Protein AF-A0AAW7YY12-F1 (afdb_monomer)

pLDDT: mean 90.4, std 7.74, range [56.34, 97.44]

Structure (mmCIF, N/CA/C/O backbone):
data_AF-A0AAW7YY12-F1
#
_entry.id   AF-A0AAW7YY12-F1
#
loop_
_atom_site.group_PDB
_atom_site.id
_atom_site.type_symbol
_atom_site.label_atom_id
_atom_site.label_alt_id
_atom_site.label_comp_id
_atom_site.label_asym_id
_atom_site.label_entity_id
_atom_site.label_seq_id
_atom_site.pdbx_PDB_ins_code
_atom_site.Cartn_x
_atom_site.Cartn_y
_atom_site.Cartn_z
_atom_site.occupancy
_atom_site.B_iso_or_equiv
_atom_site.auth_seq_id
_atom_site.auth_comp_id
_atom_site.auth_asym_id
_atom_site.auth_atom_id
_atom_site.pdbx_PDB_model_num
ATOM 1 N N . MET A 1 1 ? 2.877 11.898 -17.765 1.00 74.00 1 MET A N 1
ATOM 2 C CA . MET A 1 1 ? 2.013 12.306 -16.629 1.00 74.00 1 MET A CA 1
ATOM 3 C C . MET A 1 1 ? 0.835 11.351 -16.447 1.00 74.00 1 MET A C 1
ATOM 5 O O . MET A 1 1 ? 0.687 10.818 -15.356 1.00 74.00 1 MET A O 1
ATOM 9 N N . LEU A 1 2 ? 0.030 11.082 -17.484 1.00 89.38 2 LEU A N 1
ATOM 10 C CA . LEU A 1 2 ? -1.144 10.198 -17.385 1.00 89.38 2 LEU A CA 1
ATOM 11 C C . LEU A 1 2 ? -0.805 8.768 -16.931 1.00 89.38 2 LEU A C 1
ATOM 13 O O . LEU A 1 2 ? -1.514 8.209 -16.102 1.00 89.38 2 LEU A O 1
ATOM 17 N N . GLN A 1 3 ? 0.295 8.196 -17.423 1.00 88.38 3 GLN A N 1
ATOM 18 C CA . GLN A 1 3 ? 0.734 6.845 -17.067 1.00 88.38 3 GLN A CA 1
ATOM 19 C C . GLN A 1 3 ? 0.966 6.674 -15.556 1.00 88.38 3 GLN A C 1
ATOM 21 O O . GLN A 1 3 ? 0.594 5.651 -14.986 1.00 88.38 3 GLN A O 1
ATOM 26 N N . TYR A 1 4 ? 1.488 7.707 -14.886 1.00 89.25 4 TYR A N 1
ATOM 27 C CA . TYR A 1 4 ? 1.706 7.702 -13.439 1.00 89.25 4 TYR A CA 1
ATOM 28 C C . TYR A 1 4 ? 0.389 7.731 -12.675 1.00 89.25 4 TYR A C 1
ATOM 30 O O . TYR A 1 4 ? 0.202 6.951 -11.746 1.00 89.25 4 TYR A O 1
ATOM 38 N N . VAL A 1 5 ? -0.539 8.589 -13.108 1.00 91.69 5 VAL A N 1
ATOM 39 C CA . VAL A 1 5 ? -1.874 8.677 -12.512 1.00 91.69 5 VAL A CA 1
ATOM 40 C C . VAL A 1 5 ? -2.599 7.344 -12.667 1.00 91.69 5 VAL A C 1
ATOM 42 O O . VAL A 1 5 ? -3.071 6.806 -11.677 1.00 91.69 5 VAL A O 1
ATOM 45 N N . MET A 1 6 ? -2.607 6.755 -13.866 1.00 92.19 6 MET A N 1
ATOM 46 C CA . MET A 1 6 ? -3.249 5.460 -14.115 1.00 92.19 6 MET A CA 1
ATOM 47 C C . MET A 1 6 ? -2.637 4.334 -13.274 1.00 92.19 6 MET A C 1
ATOM 49 O O . MET A 1 6 ? -3.377 3.524 -12.716 1.00 92.19 6 MET A O 1
ATOM 53 N N . CYS A 1 7 ? -1.307 4.306 -13.139 1.00 92.31 7 CYS A N 1
ATOM 54 C CA . CYS A 1 7 ? -0.608 3.363 -12.269 1.00 92.31 7 CYS A CA 1
ATOM 55 C C . CYS A 1 7 ? -1.071 3.517 -10.810 1.00 92.31 7 CYS A C 1
ATOM 57 O O . CYS A 1 7 ? -1.611 2.577 -10.225 1.00 92.31 7 CYS A O 1
ATOM 59 N N . VAL A 1 8 ? -0.972 4.725 -10.249 1.00 93.81 8 VAL A N 1
ATOM 60 C CA . VAL A 1 8 ? -1.358 5.032 -8.861 1.00 93.81 8 VAL A CA 1
ATOM 61 C C . VAL A 1 8 ? -2.851 4.786 -8.603 1.00 93.81 8 VAL A C 1
ATOM 63 O O . VAL A 1 8 ? -3.214 4.230 -7.566 1.00 93.81 8 VAL A O 1
ATOM 66 N N . SER A 1 9 ? -3.730 5.120 -9.551 1.00 95.38 9 SER A N 1
ATOM 67 C CA . SER A 1 9 ? -5.174 4.887 -9.432 1.00 95.38 9 SER A CA 1
ATOM 68 C C . SER A 1 9 ? -5.515 3.407 -9.264 1.00 95.38 9 SER A C 1
ATOM 70 O O . SER A 1 9 ? -6.435 3.075 -8.517 1.00 95.38 9 SER A O 1
ATOM 72 N N . ARG A 1 10 ? -4.769 2.490 -9.898 1.00 95.88 10 ARG A N 1
ATOM 73 C CA . ARG A 1 10 ? -4.976 1.045 -9.702 1.00 95.88 10 ARG A CA 1
ATOM 74 C C . ARG A 1 10 ? -4.693 0.637 -8.260 1.00 95.88 10 ARG A C 1
ATOM 76 O O . ARG A 1 10 ? -5.523 -0.053 -7.671 1.00 95.88 10 ARG A O 1
ATOM 83 N N . PHE A 1 11 ? -3.597 1.113 -7.671 1.00 96.19 11 PHE A N 1
ATOM 84 C CA . PHE A 1 11 ? -3.290 0.860 -6.260 1.00 96.19 11 PHE A CA 1
ATOM 85 C C . PHE A 1 11 ? -4.371 1.419 -5.336 1.00 96.19 11 PHE A C 1
ATOM 87 O O . PHE A 1 1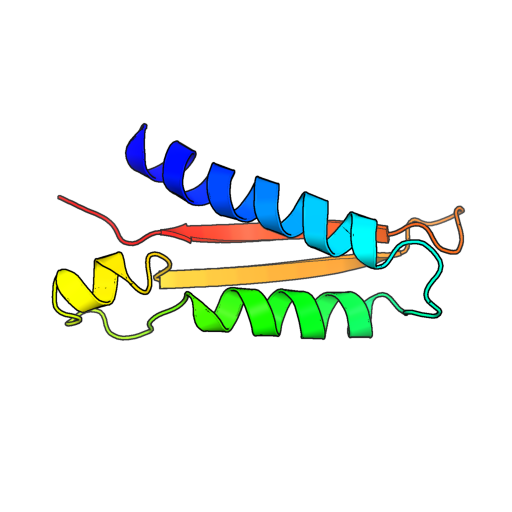1 ? -4.830 0.709 -4.444 1.00 96.19 11 PHE A O 1
ATOM 94 N N . ALA A 1 12 ? -4.854 2.637 -5.595 1.00 95.38 12 ALA A N 1
ATOM 95 C CA . ALA A 1 12 ? -5.944 3.230 -4.821 1.00 95.38 12 ALA A CA 1
ATOM 96 C C . ALA A 1 12 ? -7.225 2.372 -4.856 1.00 95.38 12 ALA A C 1
ATOM 98 O O . ALA A 1 12 ? -7.848 2.150 -3.816 1.00 95.38 12 ALA A O 1
ATOM 99 N N . HIS A 1 13 ? -7.597 1.832 -6.023 1.00 97.12 13 HIS A N 1
ATOM 100 C CA . HIS A 1 13 ? -8.752 0.936 -6.143 1.00 97.12 13 HIS A CA 1
ATOM 101 C C . HIS A 1 13 ? -8.587 -0.347 -5.319 1.00 97.12 13 HIS A C 1
ATOM 103 O O . HIS A 1 13 ? -9.507 -0.732 -4.599 1.00 97.12 13 HIS A O 1
ATOM 109 N N . TYR A 1 14 ? -7.420 -0.992 -5.386 1.00 96.62 14 TYR A N 1
ATOM 110 C CA . TYR A 1 14 ? -7.160 -2.204 -4.605 1.00 96.62 14 TYR A CA 1
ATOM 111 C C . TYR A 1 14 ? -7.144 -1.930 -3.101 1.00 96.62 14 TYR A C 1
ATOM 113 O O . TYR A 1 14 ? -7.784 -2.662 -2.350 1.00 96.62 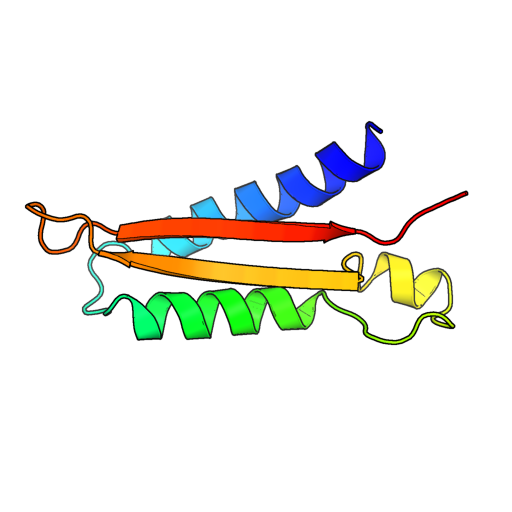14 TYR A O 1
ATOM 121 N N . LEU A 1 15 ? -6.492 -0.851 -2.659 1.00 95.00 15 LEU A N 1
ATOM 122 C CA . LEU A 1 15 ? -6.471 -0.438 -1.252 1.00 95.00 15 LEU A CA 1
ATOM 123 C C . LEU A 1 15 ? -7.879 -0.165 -0.720 1.00 95.00 15 LEU A C 1
ATOM 125 O O . LEU A 1 15 ? -8.209 -0.582 0.389 1.00 95.00 15 LEU A O 1
ATOM 129 N N . LYS A 1 16 ? -8.750 0.446 -1.533 1.00 94.94 16 LYS A N 1
ATOM 130 C CA . LYS A 1 16 ? -10.157 0.649 -1.171 1.00 94.94 16 LYS A CA 1
ATOM 131 C C . LYS A 1 16 ? -10.905 -0.671 -0.965 1.00 94.94 16 LYS A C 1
ATOM 133 O O . LYS A 1 16 ? -11.677 -0.776 -0.012 1.00 94.94 16 LYS A O 1
ATOM 138 N N . VAL A 1 17 ? -10.701 -1.653 -1.843 1.00 96.88 17 VAL A N 1
ATOM 139 C CA . VAL A 1 17 ? -11.346 -2.972 -1.738 1.00 96.88 17 VAL A CA 1
ATOM 140 C C . VAL A 1 17 ? -10.805 -3.747 -0.535 1.00 96.88 17 VAL A C 1
ATOM 142 O O . VAL A 1 17 ? -11.596 -4.181 0.294 1.00 96.88 17 VAL A O 1
ATOM 145 N N . MET A 1 18 ? -9.482 -3.819 -0.364 1.00 94.31 18 MET A N 1
ATOM 146 C CA . MET A 1 18 ? -8.861 -4.489 0.787 1.00 94.31 18 MET A CA 1
ATOM 147 C C . MET A 1 18 ? -9.292 -3.874 2.121 1.00 94.31 18 MET A C 1
ATOM 149 O O . MET A 1 18 ? -9.585 -4.598 3.068 1.00 94.31 18 MET A O 1
ATOM 153 N N . GLY A 1 19 ? -9.376 -2.542 2.197 1.00 92.81 19 GLY A N 1
ATOM 154 C CA . GLY A 1 19 ? -9.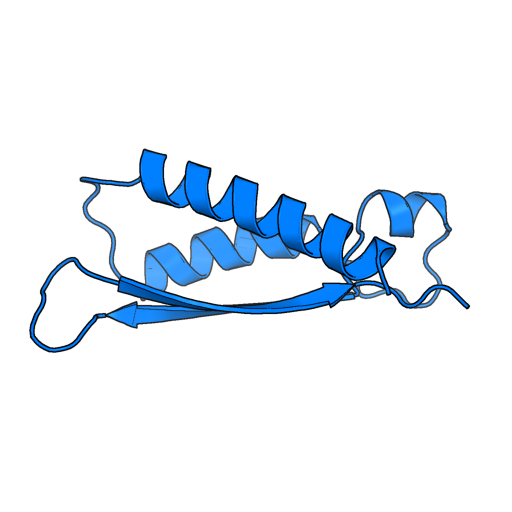870 -1.859 3.390 1.00 92.81 19 GLY A CA 1
ATOM 155 C C . GLY A 1 19 ? -11.339 -2.171 3.681 1.00 92.81 19 GLY A C 1
ATOM 156 O O . GLY A 1 19 ? -11.705 -2.348 4.837 1.00 92.81 19 GLY A O 1
ATOM 157 N N . ARG A 1 20 ? -12.182 -2.283 2.645 1.00 93.75 20 ARG A N 1
ATOM 158 C CA . ARG A 1 20 ? -13.596 -2.662 2.794 1.00 93.75 20 ARG A CA 1
ATOM 159 C C . ARG A 1 20 ? -13.744 -4.087 3.322 1.00 93.75 20 ARG A C 1
ATOM 161 O O . ARG A 1 20 ? -14.561 -4.310 4.207 1.00 93.75 20 ARG A O 1
ATOM 168 N N . ASP A 1 21 ? -12.974 -5.027 2.790 1.00 93.75 21 ASP A N 1
ATOM 169 C CA . ASP A 1 21 ? -13.097 -6.443 3.148 1.00 93.75 21 ASP A CA 1
ATOM 170 C C . ASP A 1 21 ? -12.637 -6.718 4.598 1.00 93.75 21 ASP A C 1
ATOM 172 O O . ASP A 1 21 ? -12.996 -7.736 5.182 1.00 93.75 21 ASP A O 1
ATOM 176 N N . ARG A 1 22 ? -11.897 -5.778 5.203 1.00 88.88 22 ARG A N 1
ATOM 177 C CA . ARG A 1 22 ? -11.462 -5.796 6.610 1.00 88.88 22 ARG A CA 1
ATOM 178 C C . ARG A 1 22 ? -12.377 -5.005 7.554 1.00 88.88 22 ARG A C 1
ATOM 180 O O . ARG A 1 22 ? -12.090 -4.881 8.739 1.00 88.88 22 ARG A O 1
ATOM 187 N N . VAL A 1 23 ? -13.481 -4.433 7.075 1.00 90.50 23 VAL A N 1
ATOM 188 C CA . VAL A 1 23 ? -14.410 -3.720 7.966 1.00 90.50 23 VAL A CA 1
ATOM 189 C C . VAL A 1 23 ? -15.037 -4.711 8.949 1.00 90.50 23 VAL A C 1
ATOM 191 O O . VAL A 1 23 ? -15.665 -5.685 8.543 1.00 90.50 23 VAL A O 1
ATOM 194 N N . GLY A 1 24 ? -14.891 -4.435 10.247 1.00 87.88 24 GLY A N 1
ATOM 195 C CA . GLY A 1 24 ? -15.420 -5.275 11.325 1.00 87.88 24 GLY A CA 1
ATOM 196 C C . GLY A 1 24 ? -14.427 -6.291 11.899 1.00 87.88 24 GLY A C 1
ATOM 197 O O . GLY A 1 24 ? -14.784 -6.992 12.843 1.00 87.88 24 GLY A O 1
ATOM 198 N N . SER A 1 25 ? -13.193 -6.367 11.388 1.00 86.81 25 SER A N 1
ATOM 199 C CA . SER A 1 25 ? -12.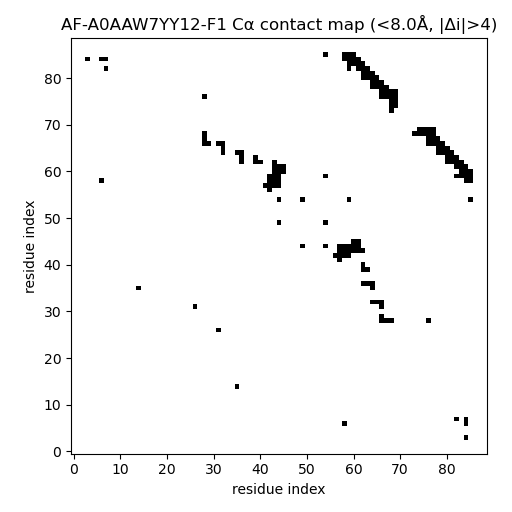121 -7.128 12.040 1.00 86.81 25 S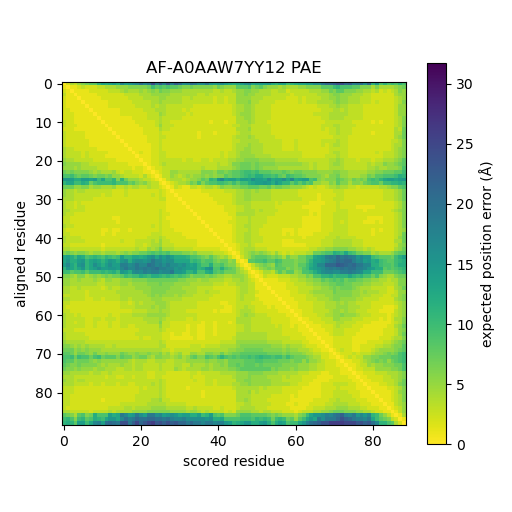ER A CA 1
ATOM 200 C C . SER A 1 25 ? -11.545 -6.374 13.246 1.00 86.81 25 SER A C 1
ATOM 202 O O . SER A 1 25 ? -11.547 -5.144 13.290 1.00 86.81 25 SER A O 1
ATOM 204 N N . PHE A 1 26 ? -11.008 -7.114 14.219 1.00 76.94 26 PHE A N 1
ATOM 205 C CA . PHE A 1 26 ? -10.292 -6.552 15.369 1.00 76.94 26 PHE A CA 1
ATOM 206 C C . PHE A 1 26 ? -8.833 -6.261 14.999 1.00 76.94 26 PHE A C 1
ATOM 208 O O . PHE A 1 26 ? -7.931 -7.015 15.350 1.00 76.94 26 PHE A O 1
ATOM 215 N N . GLU A 1 27 ? -8.611 -5.179 14.257 1.00 85.69 27 GLU A N 1
ATOM 216 C CA . GLU A 1 27 ? -7.281 -4.740 13.822 1.00 85.69 27 GLU A CA 1
ATOM 217 C C . GLU A 1 27 ? -6.862 -3.460 14.549 1.00 85.69 27 GLU A C 1
ATOM 219 O O . GLU A 1 27 ? -7.701 -2.643 14.922 1.00 85.69 27 GLU A O 1
ATOM 224 N N . ASN A 1 28 ? -5.556 -3.271 14.722 1.00 92.12 28 ASN A N 1
ATOM 225 C CA . ASN A 1 28 ? -4.971 -2.011 15.181 1.00 92.12 28 ASN A CA 1
ATOM 226 C C . ASN A 1 28 ? -4.249 -1.302 14.022 1.00 92.12 28 ASN A C 1
ATOM 228 O O . ASN A 1 28 ? -3.985 -1.912 12.982 1.00 92.12 28 ASN A O 1
ATOM 232 N N . ALA A 1 29 ? -3.926 -0.015 14.193 1.00 93.12 29 ALA A N 1
ATOM 233 C CA . ALA A 1 29 ? -3.280 0.786 13.147 1.00 93.12 29 ALA A CA 1
ATOM 234 C C . ALA A 1 29 ? -1.990 0.132 12.622 1.00 93.12 29 ALA A C 1
ATOM 236 O O . ALA A 1 29 ? -1.824 0.008 11.410 1.00 93.12 29 ALA A O 1
ATOM 237 N N . ASP A 1 30 ? -1.137 -0.361 13.523 1.00 95.25 30 ASP A N 1
ATOM 238 C CA . ASP A 1 30 ? 0.142 -0.992 13.179 1.00 95.25 30 ASP A CA 1
ATOM 239 C C . ASP A 1 30 ? -0.040 -2.271 12.350 1.00 95.25 30 ASP A C 1
ATOM 241 O O . ASP A 1 30 ? 0.742 -2.561 11.445 1.00 95.25 30 ASP A O 1
ATOM 245 N N . SER A 1 31 ? -1.073 -3.062 12.644 1.00 94.25 31 SER A N 1
ATOM 246 C CA . SER A 1 31 ? -1.390 -4.286 11.908 1.00 94.25 31 SER A CA 1
ATOM 247 C C . SER A 1 31 ? -1.896 -3.975 10.504 1.00 94.25 31 SER A C 1
ATOM 249 O O . SER A 1 31 ? -1.388 -4.537 9.531 1.00 94.25 31 SER A O 1
ATOM 251 N N . ILE A 1 32 ? -2.799 -2.996 10.376 1.00 94.31 32 ILE A N 1
ATOM 252 C CA . ILE A 1 32 ? -3.263 -2.506 9.072 1.00 94.31 32 ILE A CA 1
ATOM 253 C C . ILE A 1 32 ? -2.075 -1.968 8.262 1.00 94.31 32 ILE A C 1
ATOM 255 O O . ILE A 1 32 ? -1.941 -2.292 7.082 1.00 94.31 32 ILE A O 1
ATOM 259 N N . GLU A 1 33 ? -1.191 -1.183 8.884 1.00 96.38 33 GLU A N 1
ATOM 260 C CA . GLU A 1 33 ? -0.003 -0.636 8.228 1.00 96.38 33 GLU A CA 1
ATOM 261 C C . GLU A 1 33 ? 0.918 -1.741 7.714 1.00 96.38 33 GLU A C 1
ATOM 263 O O . GLU A 1 33 ? 1.239 -1.759 6.525 1.00 96.38 33 GLU A O 1
ATOM 268 N N . ARG A 1 34 ? 1.309 -2.697 8.569 1.00 96.25 34 ARG A N 1
ATOM 269 C CA . ARG A 1 34 ? 2.196 -3.803 8.176 1.00 96.25 34 ARG A CA 1
ATOM 270 C C . ARG A 1 34 ? 1.640 -4.596 7.003 1.00 96.25 34 ARG A C 1
ATOM 272 O O . ARG A 1 34 ? 2.391 -4.917 6.081 1.00 96.25 34 ARG A O 1
ATOM 279 N N . ASP A 1 35 ? 0.354 -4.916 7.039 1.00 94.75 35 ASP A N 1
ATOM 280 C CA . ASP A 1 35 ? -0.283 -5.743 6.024 1.00 94.75 35 ASP A CA 1
ATOM 281 C C . ASP A 1 35 ? -0.366 -5.027 4.678 1.00 94.75 35 ASP A C 1
ATOM 283 O O . ASP A 1 35 ? 0.029 -5.576 3.646 1.00 94.75 35 ASP A O 1
ATOM 287 N N . LEU A 1 36 ? -0.830 -3.774 4.680 1.00 95.81 36 LEU A N 1
ATOM 288 C CA . LEU A 1 36 ? -0.902 -2.969 3.464 1.00 95.81 36 LEU A CA 1
ATOM 289 C C . LEU A 1 36 ? 0.500 -2.668 2.920 1.00 95.81 36 LEU A C 1
ATOM 291 O O . LEU A 1 36 ? 0.712 -2.710 1.708 1.00 95.81 36 LEU A O 1
ATOM 295 N N . GLN A 1 37 ? 1.479 -2.435 3.796 1.00 97.00 37 GLN A N 1
ATOM 296 C CA . GLN A 1 37 ? 2.874 -2.242 3.410 1.00 97.00 37 GLN A CA 1
ATOM 297 C C . GLN A 1 37 ? 3.488 -3.523 2.829 1.00 97.00 37 GLN A C 1
ATOM 299 O O . GLN A 1 37 ? 4.286 -3.448 1.895 1.00 97.00 37 GLN A O 1
ATOM 304 N N . SER A 1 38 ? 3.146 -4.700 3.363 1.00 96.44 38 SER A N 1
ATOM 305 C CA . SER A 1 38 ? 3.562 -5.998 2.814 1.00 96.44 38 SER A CA 1
ATOM 306 C C . SER A 1 38 ? 2.977 -6.215 1.418 1.00 96.44 38 SER A C 1
ATOM 308 O O . SER A 1 38 ? 3.709 -6.554 0.488 1.00 96.44 38 SER A O 1
ATOM 310 N N . TRP A 1 39 ? 1.690 -5.908 1.237 1.00 96.44 39 TRP A N 1
ATOM 311 C CA . TRP A 1 39 ? 1.048 -5.959 -0.072 1.00 96.44 39 TRP A CA 1
ATOM 312 C C . TRP A 1 39 ? 1.703 -4.996 -1.072 1.00 96.44 39 TRP A C 1
ATOM 314 O O . TRP A 1 39 ? 2.050 -5.415 -2.174 1.00 96.44 39 TRP A O 1
ATOM 324 N N . LEU A 1 40 ? 1.967 -3.741 -0.690 1.00 95.81 40 LEU A N 1
ATOM 325 C CA . LEU A 1 40 ? 2.659 -2.772 -1.552 1.00 95.81 40 LEU A CA 1
ATOM 326 C C . LEU A 1 40 ? 4.068 -3.239 -1.947 1.00 95.81 40 LEU A C 1
ATOM 328 O O . LEU A 1 40 ? 4.446 -3.110 -3.110 1.00 95.81 40 LEU A O 1
ATOM 332 N N . ARG A 1 41 ? 4.820 -3.838 -1.011 1.00 94.69 41 ARG A N 1
ATOM 333 C CA . ARG A 1 41 ? 6.165 -4.383 -1.268 1.00 94.69 41 ARG A CA 1
ATOM 334 C C . ARG A 1 41 ? 6.184 -5.471 -2.342 1.00 94.69 41 ARG A C 1
ATOM 336 O O . ARG A 1 41 ? 7.186 -5.615 -3.034 1.00 94.69 41 ARG A O 1
ATOM 343 N N . SER A 1 42 ? 5.083 -6.200 -2.532 1.00 94.94 42 SER A N 1
ATOM 344 C CA . SER A 1 42 ? 4.985 -7.197 -3.609 1.00 94.94 42 SER A CA 1
ATOM 345 C C . SER A 1 42 ? 4.985 -6.592 -5.023 1.00 94.94 42 SER A C 1
ATOM 347 O O . SER A 1 42 ? 5.178 -7.321 -5.991 1.00 94.94 42 SER A O 1
ATOM 349 N N . TYR A 1 43 ? 4.832 -5.268 -5.142 1.00 94.81 43 TYR A N 1
ATOM 350 C CA . TYR A 1 4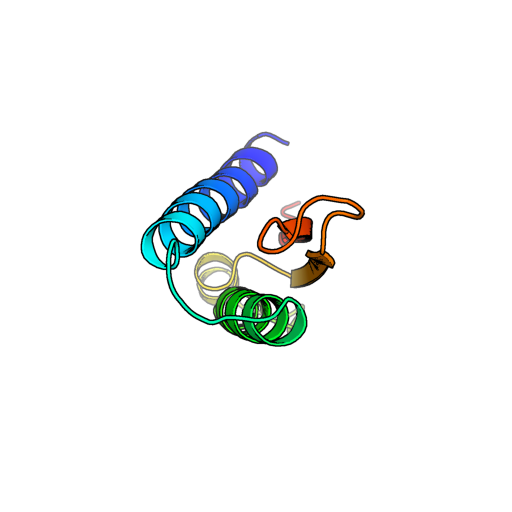3 ? 4.848 -4.523 -6.406 1.00 94.81 43 TYR A CA 1
ATOM 351 C C . TYR A 1 43 ? 6.024 -3.546 -6.522 1.00 94.81 43 TYR A C 1
ATOM 353 O O . TYR A 1 43 ? 6.066 -2.765 -7.475 1.00 94.81 43 TYR A O 1
ATOM 361 N N . THR A 1 44 ? 6.962 -3.576 -5.570 1.00 92.31 44 THR A N 1
ATOM 362 C CA . THR A 1 44 ? 8.166 -2.741 -5.598 1.00 92.31 44 THR A CA 1
ATOM 363 C C . THR A 1 44 ? 9.380 -3.522 -6.078 1.00 92.31 44 THR A C 1
ATOM 365 O O . THR A 1 44 ? 9.578 -4.656 -5.643 1.00 92.31 44 THR A O 1
ATOM 368 N N . THR A 1 45 ? 10.232 -2.906 -6.894 1.00 88.00 45 THR A N 1
ATOM 369 C CA . THR A 1 45 ? 11.567 -3.434 -7.206 1.00 88.00 45 THR A CA 1
ATOM 370 C C . THR A 1 45 ? 12.638 -2.384 -6.922 1.00 88.00 45 THR A C 1
ATOM 372 O O . THR A 1 45 ? 12.528 -1.237 -7.345 1.00 88.00 45 THR A O 1
ATOM 375 N N . ALA A 1 46 ? 13.683 -2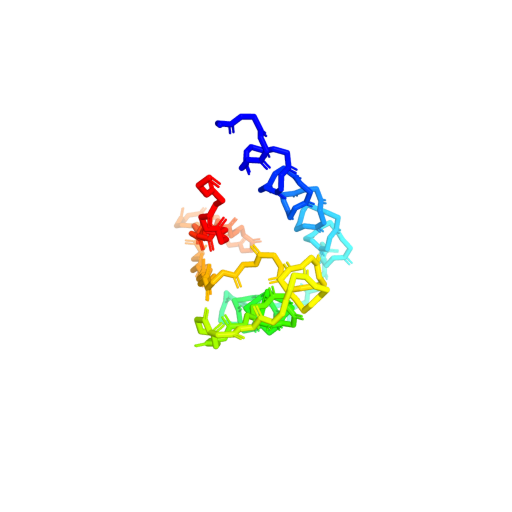.787 -6.194 1.00 72.81 46 ALA A N 1
ATOM 376 C CA . ALA A 1 46 ? 14.804 -1.920 -5.820 1.00 72.81 46 ALA A CA 1
ATOM 377 C C . ALA A 1 46 ? 15.918 -1.879 -6.883 1.00 72.81 46 ALA A C 1
ATOM 379 O O . ALA A 1 46 ? 16.921 -1.197 -6.696 1.00 72.81 46 ALA A O 1
ATOM 380 N N . SER A 1 47 ? 15.785 -2.644 -7.971 1.00 75.38 47 SER A N 1
ATOM 381 C CA . SER A 1 47 ? 16.800 -2.693 -9.023 1.00 75.38 47 SER A CA 1
ATOM 382 C C . SER A 1 47 ? 16.526 -1.625 -10.079 1.00 75.38 47 SER A C 1
ATOM 384 O O . SER A 1 47 ? 15.555 -1.720 -10.834 1.00 75.38 47 SER A O 1
ATOM 386 N N . ASP A 1 48 ? 17.415 -0.635 -10.167 1.00 66.81 48 ASP A N 1
ATOM 387 C CA . ASP A 1 48 ? 17.388 0.373 -11.234 1.00 66.81 48 ASP A CA 1
ATOM 388 C C . ASP A 1 48 ? 17.697 -0.234 -12.616 1.00 66.81 48 ASP A C 1
ATOM 390 O O . ASP A 1 48 ? 17.286 0.310 -13.638 1.00 66.81 48 ASP A O 1
ATOM 394 N N . GLU A 1 49 ? 18.327 -1.408 -12.662 1.00 72.50 49 GLU A N 1
ATOM 395 C CA . GLU A 1 49 ? 18.708 -2.143 -13.880 1.00 72.50 49 GLU A CA 1
ATOM 396 C C . GLU A 1 49 ? 17.681 -3.217 -14.283 1.00 72.50 49 GLU A C 1
ATOM 398 O O . GLU A 1 49 ? 17.940 -4.048 -15.153 1.00 72.50 49 GLU A O 1
ATOM 403 N N . ALA A 1 50 ? 16.497 -3.213 -13.661 1.00 78.19 50 ALA A N 1
ATOM 404 C CA . ALA A 1 50 ? 15.422 -4.135 -14.001 1.00 78.19 50 ALA A CA 1
ATOM 405 C C . ALA A 1 50 ? 15.053 -4.044 -15.493 1.00 78.19 50 ALA A C 1
ATOM 407 O O . ALA A 1 50 ? 14.870 -2.947 -16.029 1.00 78.19 50 ALA A O 1
ATOM 408 N N . SER A 1 51 ? 14.892 -5.201 -16.146 1.00 85.56 51 SER A N 1
ATOM 409 C CA . SER A 1 51 ? 14.385 -5.270 -17.519 1.00 85.56 51 SER A CA 1
ATOM 410 C C . SER A 1 51 ? 12.985 -4.658 -17.618 1.00 85.56 51 SER A C 1
ATOM 412 O O . SER A 1 51 ? 12.249 -4.597 -16.628 1.00 85.56 51 SER A O 1
ATOM 414 N N . ASP A 1 52 ? 12.578 -4.244 -18.818 1.00 86.31 52 ASP A N 1
ATOM 415 C CA . ASP A 1 52 ? 11.252 -3.647 -19.028 1.00 86.31 52 ASP A CA 1
ATOM 416 C C . ASP A 1 52 ? 10.109 -4.585 -18.607 1.00 86.31 52 ASP A C 1
ATOM 418 O O . ASP A 1 52 ? 9.099 -4.132 -18.069 1.00 86.31 52 ASP A O 1
ATOM 422 N N . GLU A 1 53 ? 10.289 -5.901 -18.761 1.00 87.69 53 GLU A N 1
ATOM 423 C CA . GLU A 1 53 ? 9.334 -6.903 -18.275 1.00 87.69 53 GLU A CA 1
ATOM 424 C C . GLU A 1 53 ? 9.212 -6.884 -16.743 1.00 87.69 53 GLU A C 1
ATOM 426 O O . GLU A 1 53 ? 8.103 -6.907 -16.200 1.00 87.69 53 GLU A O 1
ATOM 431 N N . ILE A 1 54 ? 10.340 -6.796 -16.031 1.00 88.38 54 ILE A N 1
ATOM 432 C CA . ILE A 1 54 ? 10.353 -6.710 -14.566 1.00 88.38 54 ILE A CA 1
ATOM 433 C C . ILE A 1 54 ? 9.715 -5.391 -14.124 1.00 88.38 54 ILE A C 1
ATOM 435 O O . ILE A 1 54 ? 8.851 -5.409 -13.253 1.00 88.38 54 ILE A O 1
ATOM 439 N N . ARG A 1 55 ? 10.053 -4.260 -14.751 1.00 86.62 55 ARG A N 1
ATOM 440 C CA . ARG A 1 55 ? 9.456 -2.951 -14.427 1.00 86.62 55 ARG A CA 1
ATOM 441 C C . ARG A 1 55 ? 7.951 -2.908 -14.692 1.00 86.62 55 ARG A C 1
ATOM 443 O O . ARG A 1 55 ? 7.220 -2.255 -13.957 1.00 86.62 55 ARG A O 1
ATOM 450 N N . ALA A 1 56 ? 7.463 -3.620 -15.707 1.00 87.62 56 ALA A N 1
ATOM 451 C CA . ALA A 1 56 ? 6.029 -3.739 -15.956 1.00 87.62 56 ALA A CA 1
ATOM 452 C C . ALA A 1 56 ? 5.316 -4.573 -14.874 1.00 87.62 56 ALA A C 1
ATOM 454 O O . ALA A 1 56 ? 4.194 -4.244 -14.485 1.00 87.62 56 ALA A O 1
ATOM 455 N N . ARG A 1 57 ? 5.957 -5.639 -14.371 1.00 89.94 57 ARG A N 1
ATOM 456 C CA . ARG A 1 57 ? 5.410 -6.491 -13.300 1.00 89.94 57 ARG A CA 1
ATOM 457 C C . ARG A 1 57 ? 5.510 -5.842 -11.912 1.00 89.94 57 ARG A C 1
ATOM 459 O O . ARG A 1 57 ? 4.612 -6.035 -11.095 1.00 89.94 57 ARG A O 1
ATOM 466 N N . TYR A 1 58 ? 6.554 -5.052 -11.674 1.00 92.75 58 TYR A N 1
ATOM 467 C CA . TYR A 1 58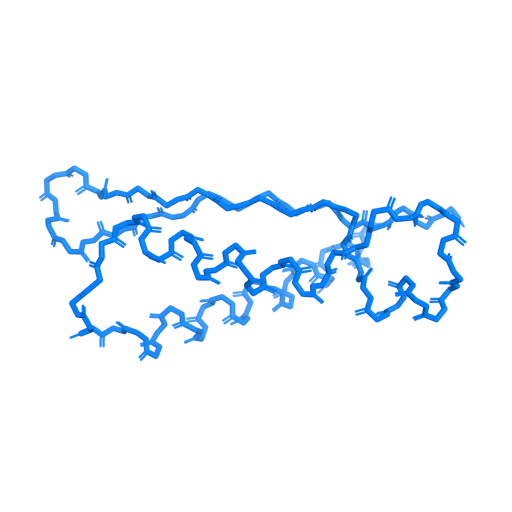 ? 6.824 -4.315 -10.438 1.00 92.75 58 TYR A CA 1
ATOM 468 C C . TYR A 1 58 ? 6.880 -2.813 -10.748 1.00 92.75 58 TYR A C 1
ATOM 470 O O . TYR A 1 58 ? 7.961 -2.252 -10.895 1.00 92.75 58 TYR A O 1
ATOM 478 N N . PRO A 1 59 ? 5.723 -2.148 -10.908 1.00 92.00 59 PRO A N 1
ATOM 479 C CA . PRO A 1 59 ? 5.662 -0.794 -11.460 1.00 92.00 59 PRO A CA 1
ATOM 480 C C . PRO A 1 59 ? 6.128 0.307 -10.496 1.00 92.00 59 PRO A C 1
ATOM 482 O O . PRO A 1 59 ? 6.227 1.469 -10.906 1.00 92.00 59 PRO A O 1
ATOM 485 N N . LEU A 1 60 ? 6.387 -0.021 -9.228 1.00 92.81 60 LEU A N 1
ATOM 486 C CA . LEU A 1 60 ? 6.813 0.924 -8.201 1.00 92.81 60 LEU A CA 1
ATOM 487 C C . LEU A 1 60 ? 8.311 0.771 -7.911 1.00 92.81 60 LEU A C 1
ATOM 489 O O . LEU A 1 60 ? 8.796 -0.325 -7.647 1.00 92.81 60 LEU A O 1
ATOM 493 N N . ASN A 1 61 ? 9.022 1.893 -7.876 1.00 91.25 61 ASN A N 1
ATOM 494 C CA . ASN A 1 61 ? 10.382 1.953 -7.347 1.00 91.25 61 ASN A CA 1
ATOM 495 C C . ASN A 1 61 ? 10.338 1.984 -5.807 1.00 91.25 61 ASN A C 1
ATOM 497 O O . ASN A 1 61 ? 11.015 1.211 -5.137 1.00 91.25 61 ASN A O 1
ATOM 501 N N . GLU A 1 62 ? 9.447 2.808 -5.245 1.00 92.19 62 GLU A N 1
ATOM 502 C CA . GLU A 1 62 ? 9.263 2.940 -3.799 1.00 92.19 62 GLU A CA 1
ATOM 503 C C . GLU A 1 62 ? 7.773 3.046 -3.448 1.00 92.19 62 GLU A C 1
ATOM 505 O O . GLU A 1 62 ? 6.977 3.649 -4.177 1.00 92.19 62 GLU A O 1
ATOM 510 N N . ALA A 1 63 ? 7.393 2.458 -2.313 1.00 95.25 63 ALA A N 1
ATOM 511 C CA . ALA A 1 63 ? 6.046 2.539 -1.771 1.00 95.25 63 ALA A CA 1
ATOM 512 C C . ALA A 1 63 ? 6.087 2.564 -0.242 1.00 95.25 63 ALA A C 1
ATOM 514 O O . ALA A 1 63 ? 6.647 1.661 0.385 1.00 95.25 63 ALA A O 1
ATOM 515 N N . ASN A 1 64 ? 5.448 3.564 0.355 1.00 96.44 64 ASN A N 1
ATOM 516 C CA . ASN A 1 64 ? 5.316 3.693 1.800 1.00 96.44 64 ASN A CA 1
ATOM 517 C C . ASN A 1 64 ? 3.860 3.980 2.174 1.00 96.44 64 ASN A C 1
ATOM 519 O O . ASN A 1 64 ? 3.199 4.797 1.531 1.00 96.44 64 ASN A O 1
ATOM 523 N N . ILE A 1 65 ? 3.370 3.323 3.219 1.00 97.12 65 ILE A N 1
ATOM 524 C CA . ILE A 1 65 ? 2.084 3.624 3.837 1.00 97.12 65 ILE A CA 1
ATOM 525 C C . ILE A 1 65 ? 2.270 3.866 5.331 1.00 97.12 65 ILE A C 1
ATOM 527 O O . ILE A 1 65 ? 2.979 3.124 6.002 1.00 97.12 65 ILE A O 1
ATOM 531 N N . GLN A 1 66 ? 1.590 4.892 5.836 1.00 97.44 66 GLN A N 1
ATOM 532 C CA . GLN A 1 66 ? 1.434 5.151 7.261 1.00 97.44 66 GLN A CA 1
ATOM 533 C C . GLN A 1 66 ? -0.039 5.084 7.627 1.00 97.44 66 GLN A C 1
ATOM 535 O O . GLN A 1 66 ? -0.853 5.712 6.947 1.00 97.44 66 GLN A O 1
ATOM 540 N N . VAL A 1 67 ? -0.388 4.379 8.698 1.00 96.31 67 VAL A N 1
ATOM 541 C CA . VAL A 1 67 ? -1.762 4.283 9.203 1.00 96.31 67 VAL A CA 1
ATOM 542 C C . VAL A 1 67 ? -1.819 4.841 10.613 1.00 96.31 67 VAL A C 1
ATOM 544 O O . VAL A 1 67 ? -0.995 4.534 11.464 1.00 96.31 67 VAL A O 1
ATOM 547 N N . LYS A 1 68 ? -2.808 5.694 10.870 1.00 95.12 68 LYS A N 1
ATOM 548 C CA . LYS A 1 68 ? -2.998 6.325 12.174 1.00 95.12 68 LYS A CA 1
ATOM 549 C C . LYS A 1 68 ? -4.452 6.251 12.590 1.00 95.12 68 LYS A C 1
ATOM 551 O O . LYS A 1 68 ? -5.355 6.376 11.762 1.00 95.12 68 LYS A O 1
ATOM 556 N N . GLU A 1 69 ? -4.669 6.092 13.889 1.00 94.00 69 GLU A N 1
ATOM 557 C CA . GLU A 1 69 ? -5.998 6.231 14.471 1.00 94.00 69 GLU A CA 1
ATOM 558 C C . GLU A 1 69 ? -6.468 7.680 14.404 1.00 94.00 69 GLU A C 1
ATOM 560 O O . GLU A 1 69 ? -5.711 8.635 14.613 1.00 94.00 69 GLU A O 1
ATOM 565 N N . GLN A 1 70 ? -7.748 7.849 14.096 1.00 93.44 70 GLN A N 1
ATOM 566 C CA . GLN A 1 70 ? -8.384 9.146 14.109 1.00 93.44 70 GLN A CA 1
ATOM 567 C C . GLN A 1 70 ? -8.740 9.520 15.550 1.00 93.44 70 GLN A C 1
ATOM 569 O O . GLN A 1 70 ? -9.610 8.915 16.178 1.00 93.44 70 GLN A O 1
ATOM 574 N N . SER A 1 71 ? -8.088 10.568 16.060 1.00 92.19 71 SER A N 1
ATOM 575 C CA . SER A 1 71 ? -8.367 11.092 17.399 1.00 92.19 71 SER A CA 1
ATOM 576 C C . SER A 1 71 ? -9.857 11.415 17.569 1.00 92.19 71 SER A C 1
ATOM 578 O O . SER A 1 71 ? -10.482 12.021 16.695 1.00 92.19 71 SER A O 1
ATOM 580 N N . GLY A 1 72 ? -10.432 10.976 18.690 1.00 92.44 72 GLY A N 1
ATOM 581 C CA . GLY A 1 72 ? -11.850 11.153 19.008 1.00 92.44 72 GLY A CA 1
ATOM 582 C C . GLY A 1 72 ? -12.808 10.190 18.297 1.00 92.44 72 GLY A C 1
ATOM 583 O O . GLY A 1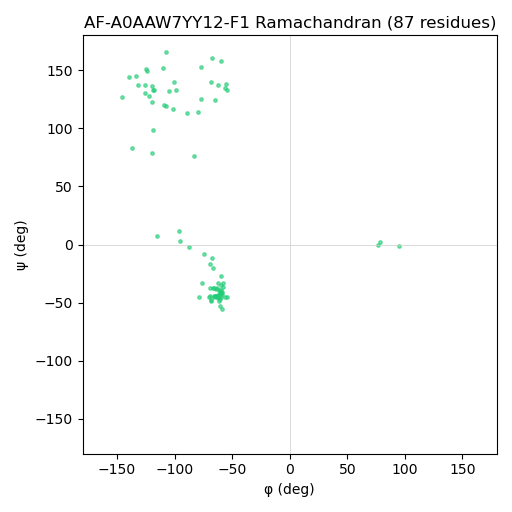 72 ? -14.015 10.304 18.500 1.00 92.44 72 GLY A O 1
ATOM 584 N N . LYS A 1 73 ? -12.312 9.244 17.484 1.00 91.75 73 LYS A N 1
ATOM 585 C CA . LYS A 1 73 ? -13.131 8.226 16.807 1.00 91.75 73 LYS A CA 1
ATOM 586 C C . LYS A 1 73 ? -12.467 6.839 16.868 1.00 91.75 73 LYS A C 1
ATOM 588 O O . LYS A 1 73 ? -11.815 6.437 15.907 1.00 91.75 73 LYS A O 1
ATOM 593 N N . PRO A 1 74 ? -12.631 6.093 17.976 1.00 88.44 74 PRO A N 1
ATOM 594 C CA . PRO A 1 74 ? -12.088 4.740 18.100 1.00 88.44 74 PRO A CA 1
ATOM 595 C C . PRO A 1 74 ? -12.553 3.828 16.959 1.00 88.44 74 PRO A C 1
ATOM 597 O O . PRO A 1 74 ? -13.715 3.880 16.557 1.00 88.44 74 PRO A O 1
ATOM 600 N N . GLY A 1 75 ? -11.642 3.016 16.422 1.00 88.31 75 GLY A N 1
ATOM 601 C CA . GLY A 1 75 ? -11.909 2.143 15.272 1.00 88.31 75 GLY A CA 1
ATOM 602 C C . GLY A 1 75 ? -11.944 2.855 13.913 1.00 88.31 75 GLY A C 1
ATOM 603 O O . GLY A 1 75 ? -12.137 2.201 12.890 1.00 88.31 75 GLY A O 1
ATOM 604 N N . HIS A 1 76 ? -11.736 4.177 13.869 1.00 91.81 76 HIS A N 1
ATOM 605 C CA . HIS A 1 76 ? -11.513 4.907 12.625 1.00 91.81 76 HIS A CA 1
ATOM 606 C C . HIS A 1 76 ? -10.022 5.146 12.409 1.00 91.81 76 HIS A C 1
ATOM 608 O O . HIS A 1 76 ? -9.317 5.643 13.285 1.00 91.81 76 HIS A O 1
ATOM 614 N N . TYR A 1 77 ? -9.571 4.857 11.195 1.00 93.19 77 TYR A N 1
ATOM 615 C CA . TYR A 1 77 ? -8.184 4.999 10.779 1.00 93.19 77 TYR A CA 1
ATOM 616 C C . TYR A 1 77 ? -8.107 5.888 9.543 1.00 93.19 77 TYR A C 1
ATOM 618 O O . TYR A 1 77 ? -9.028 5.913 8.722 1.00 93.19 77 TYR A O 1
ATOM 626 N N . TYR A 1 78 ? -6.990 6.583 9.381 1.00 93.25 78 TYR A N 1
ATOM 627 C CA . TYR A 1 78 ? -6.618 7.203 8.117 1.00 93.25 78 TYR A CA 1
ATOM 628 C C . TYR A 1 78 ? -5.240 6.713 7.693 1.00 93.25 78 TYR A C 1
ATOM 630 O O . TYR A 1 78 ? -4.390 6.404 8.528 1.00 93.25 78 TYR A O 1
ATOM 638 N N . SER A 1 79 ? -5.030 6.646 6.382 1.00 94.12 79 SER A N 1
ATOM 639 C CA . SER A 1 79 ? -3.766 6.224 5.791 1.00 94.12 79 SER A CA 1
ATOM 640 C C . SER A 1 79 ? -3.173 7.328 4.928 1.00 94.12 79 SER A C 1
ATOM 642 O O . SER A 1 79 ? -3.885 7.925 4.119 1.00 94.12 79 SER A O 1
ATOM 644 N N . ILE A 1 80 ? -1.869 7.548 5.045 1.00 96.19 80 ILE A N 1
ATOM 645 C CA . ILE A 1 80 ? -1.086 8.391 4.143 1.00 96.19 80 ILE A CA 1
ATOM 646 C C . ILE A 1 80 ? -0.223 7.455 3.304 1.00 96.19 80 ILE A C 1
ATOM 648 O O . ILE A 1 80 ? 0.570 6.696 3.853 1.00 96.19 80 ILE A O 1
ATOM 652 N N . ILE A 1 81 ? -0.402 7.479 1.983 1.00 95.94 81 ILE A N 1
ATOM 653 C CA . ILE A 1 81 ? 0.257 6.545 1.066 1.00 95.94 81 ILE A CA 1
ATOM 654 C C . ILE A 1 81 ? 1.112 7.343 0.082 1.00 95.94 81 ILE A C 1
ATOM 656 O O . ILE A 1 81 ? 0.596 8.191 -0.647 1.00 95.94 81 ILE A O 1
ATOM 660 N N . HIS A 1 82 ? 2.405 7.038 0.038 1.00 95.31 82 HIS A N 1
ATOM 661 C CA . HIS A 1 82 ? 3.366 7.591 -0.908 1.00 95.31 82 HIS A CA 1
ATOM 662 C C . HIS A 1 82 ? 3.767 6.504 -1.904 1.00 95.31 82 HIS A C 1
ATOM 664 O O . HIS A 1 82 ? 4.296 5.463 -1.517 1.00 95.31 82 HIS A O 1
ATOM 670 N N . LEU A 1 83 ? 3.507 6.745 -3.189 1.00 94.06 83 LEU A N 1
ATOM 671 C CA . LEU A 1 83 ? 3.826 5.818 -4.274 1.00 94.06 83 LEU A CA 1
ATOM 672 C C . LEU A 1 83 ? 4.737 6.516 -5.276 1.00 94.06 83 LEU A C 1
ATOM 674 O O . LEU A 1 83 ? 4.398 7.586 -5.783 1.00 94.06 83 LEU A O 1
ATOM 678 N N . ARG A 1 84 ? 5.866 5.882 -5.591 1.00 91.94 84 ARG A N 1
ATOM 679 C CA . ARG A 1 84 ? 6.825 6.349 -6.590 1.00 91.94 84 ARG A CA 1
ATOM 680 C C . ARG A 1 84 ? 6.939 5.314 -7.712 1.00 91.94 84 ARG A C 1
ATOM 682 O O . ARG A 1 84 ? 7.665 4.332 -7.557 1.00 91.94 84 ARG A O 1
ATOM 689 N N . PRO A 1 85 ? 6.239 5.505 -8.841 1.00 91.56 85 PRO A N 1
ATOM 690 C CA . PRO A 1 85 ? 6.404 4.647 -10.010 1.00 91.56 85 PRO A CA 1
ATOM 691 C C . PRO A 1 85 ? 7.784 4.811 -10.665 1.00 91.56 85 PRO A C 1
ATOM 693 O O . PRO A 1 85 ? 8.442 5.840 -10.484 1.00 91.56 85 PRO A O 1
ATOM 696 N N . HIS A 1 86 ? 8.203 3.831 -11.469 1.00 87.25 86 HIS A N 1
ATOM 697 C CA . HIS A 1 86 ? 9.407 3.963 -12.300 1.00 87.25 86 HIS A CA 1
ATOM 698 C C . HIS A 1 86 ? 9.268 5.091 -13.321 1.00 87.25 86 HIS A C 1
ATOM 700 O O . HIS A 1 86 ? 8.230 5.225 -13.966 1.00 87.25 86 HIS A O 1
ATOM 706 N N . PHE A 1 87 ? 10.330 5.878 -13.495 1.00 73.56 87 PHE A N 1
ATOM 707 C CA . PHE A 1 87 ? 10.363 6.930 -14.503 1.00 73.56 87 PHE A CA 1
ATOM 708 C C . PHE A 1 87 ? 10.590 6.324 -15.892 1.00 73.56 87 PHE A C 1
ATOM 710 O O . PHE A 1 87 ? 11.565 5.606 -16.100 1.00 73.56 87 PHE A O 1
ATOM 717 N N . GLN A 1 88 ? 9.696 6.619 -16.834 1.00 66.06 88 GLN A N 1
ATOM 718 C CA . GLN A 1 88 ? 9.892 6.336 -18.258 1.00 66.06 88 GLN A CA 1
ATOM 719 C C . GLN A 1 88 ? 10.292 7.647 -18.953 1.00 66.06 88 GLN A C 1
ATOM 721 O O . GLN A 1 88 ? 9.507 8.601 -18.917 1.00 66.06 88 GLN A O 1
ATOM 726 N N . LEU A 1 89 ? 11.510 7.685 -19.515 1.00 56.34 89 LEU A N 1
ATOM 727 C CA . LEU A 1 89 ? 12.007 8.726 -20.431 1.00 56.34 89 LEU A CA 1
ATOM 728 C C . LEU A 1 89 ? 11.584 8.408 -21.862 1.00 56.34 89 LEU A C 1
ATOM 730 O O . LEU A 1 89 ? 11.733 7.229 -22.250 1.00 56.34 89 LEU A O 1
#

InterPro domains:
  IPR010269 Type VI secretion system TssC-like [PTHR35565] (2-89)
  IPR044032 TssC1, C-terminal [PF18945] (1-89)

Sequence (89 aa):
MLQYVMCVSRFAHYLKVMGRDRVGSFENADSIERDLQSWLRSYTTASDEASDEIRARYPLNEANIQVKEQSGKPGHYYSIIHLRPHFQL

Foldseek 3Di:
DVVVVVVVVVLVVVLVVVVVVCPPPPDDQVRNQVVSVVVLVQLEDCDPPDDPVNCVSNQFPDKHKGKDDDPPDPPDIDMDIDTHGDDDD

Solvent-accessible surface area (backbone atoms only — not comparable to full-atom values): 5316 Å² total; per-residue (Å²): 115,67,67,58,51,56,55,52,50,51,53,53,53,50,52,53,51,58,55,56,78,49,65,87,60,96,72,52,43,69,57,54,27,53,53,53,39,52,57,48,52,75,31,41,40,88,58,91,83,54,51,72,70,52,40,69,69,24,48,22,49,44,71,50,57,46,46,40,70,39,85,98,37,90,96,39,69,50,74,53,75,50,77,38,61,64,87,82,132

Organism: NCBI:txid3062664

Radius of gyration: 14.75 Å; Cα contacts (8 Å, |Δi|>4): 88; chains: 1; bounding box: 34×20×39 Å

Nearest PDB structures (foldseek):
  3j9g-assembly1_B  TM=9.572E-01  e=8.153E-09  Vibrio cholerae O1 biovar El Tor str. N16961
  5urx-assembly1_1B  TM=9.471E-01  e=9.366E-09  Myxococcus xanthus DK 1622
  5ojq-assembly1_d  TM=9.505E-01  e=3.003E-07  Vibrio cholerae
  5mxn-assembly1_A  TM=9.505E-01  e=3.964E-07  Vibrio cholerae
  3j9o-assembly1_B-1  TM=9.197E-01  e=2.123E-07  Francisella tularensis subsp. novicida U112

Mean predicted aligned error: 4.23 Å

Secondary structure (DSSP, 8-state):
-HHHHHHHHHHHHHHHHHHHHTTTS---HHHHHHHHHHHHHTTB---TT--HHHHHHS-EEEEEEEEEE-TT-TT-EEEEEEEEEPPP-